Protein AF-A0A832WZV8-F1 (afdb_monomer_lite)

Sequence (102 aa):
MGRRSNRPSQSRELICNSDITIHLKENDKLYHYKTDEHGNVRTNKRAWDGLNATVILGKVDSIDNDIFIKHGIKVWSCAISTSGRISSIGIPETDVTVIIHK

Radius of gyration: 13.47 Å; chains: 1; bounding box: 29×30×43 Å

Foldseek 3Di:
DDPPPPDPQQKDKDQFQFKDKDQADPPKDKDKAWAAQQQKGAPQDLVLAFWKKKKWFADWDDDPRMTIGGHPTIMIIFGQHNRRMTGHPRDHGGMIMMITDD

Secondary structure (DSSP, 8-state):
------SPPSEEEE--SS-EEEE--TT-EEEEEE--TTS-EE---GGGTT-EEEEEEB----BTTEEEE-TT--EEEEEEETTTEEPP-S-TT-EEEEEEE-

Structure (mmCIF, N/CA/C/O backbone):
data_AF-A0A832WZV8-F1
#
_entry.id   AF-A0A832WZV8-F1
#
loop_
_atom_site.group_PDB
_atom_site.id
_atom_site.type_symbol
_atom_site.label_atom_id
_atom_site.label_alt_id
_atom_site.label_comp_id
_atom_site.label_asym_id
_atom_site.label_entity_id
_atom_site.label_seq_id
_atom_site.pdbx_PDB_ins_code
_atom_site.Cartn_x
_atom_site.Cartn_y
_atom_site.Cartn_z
_atom_site.occupancy
_atom_site.B_iso_or_equiv
_atom_site.auth_seq_id
_atom_site.auth_comp_id
_atom_site.auth_asym_id
_atom_site.auth_atom_id
_atom_site.pdbx_PDB_model_num
ATOM 1 N N . MET A 1 1 ? 17.171 1.469 -25.568 1.00 31.95 1 MET A N 1
ATOM 2 C CA . MET A 1 1 ? 15.816 0.951 -25.872 1.00 31.95 1 MET A CA 1
ATOM 3 C C . MET A 1 1 ? 15.142 0.552 -24.566 1.00 31.95 1 MET A C 1
ATOM 5 O O . MET A 1 1 ? 15.552 -0.427 -23.956 1.00 31.95 1 MET A O 1
ATOM 9 N N . GLY A 1 2 ? 14.184 1.346 -24.083 1.00 36.44 2 GLY A N 1
ATOM 10 C CA . GLY A 1 2 ? 13.478 1.057 -22.832 1.00 36.44 2 GLY A CA 1
ATOM 11 C C . GLY A 1 2 ? 12.508 -0.106 -23.022 1.00 36.44 2 GLY A C 1
ATOM 12 O O . GLY A 1 2 ? 11.570 -0.001 -23.809 1.00 36.44 2 GLY A O 1
ATOM 13 N N . ARG A 1 3 ? 12.733 -1.222 -22.321 1.00 37.09 3 ARG A N 1
ATOM 14 C CA . ARG A 1 3 ? 11.769 -2.327 -22.253 1.00 37.09 3 ARG A CA 1
ATOM 15 C C . ARG A 1 3 ? 10.515 -1.823 -21.533 1.00 37.09 3 ARG A C 1
ATOM 17 O O . ARG A 1 3 ? 10.466 -1.819 -20.307 1.00 37.09 3 ARG A O 1
ATOM 24 N N . ARG A 1 4 ? 9.500 -1.392 -22.287 1.00 37.56 4 ARG A N 1
ATOM 25 C CA . ARG A 1 4 ? 8.141 -1.249 -21.756 1.00 37.56 4 ARG A CA 1
ATOM 26 C C . ARG A 1 4 ? 7.667 -2.648 -21.371 1.00 37.56 4 ARG A C 1
ATOM 28 O O . ARG A 1 4 ? 7.500 -3.515 -22.224 1.00 37.56 4 ARG A O 1
ATOM 35 N N . SER A 1 5 ? 7.551 -2.891 -20.071 1.00 42.38 5 SER A N 1
ATOM 36 C CA . SER A 1 5 ? 6.960 -4.117 -19.546 1.00 42.38 5 SER A CA 1
ATOM 37 C C . SER A 1 5 ? 5.483 -4.143 -19.942 1.00 42.38 5 SER A C 1
ATOM 39 O O . SER A 1 5 ? 4.694 -3.391 -19.386 1.00 42.38 5 SER A O 1
ATOM 41 N N . ASN A 1 6 ? 5.109 -5.023 -20.876 1.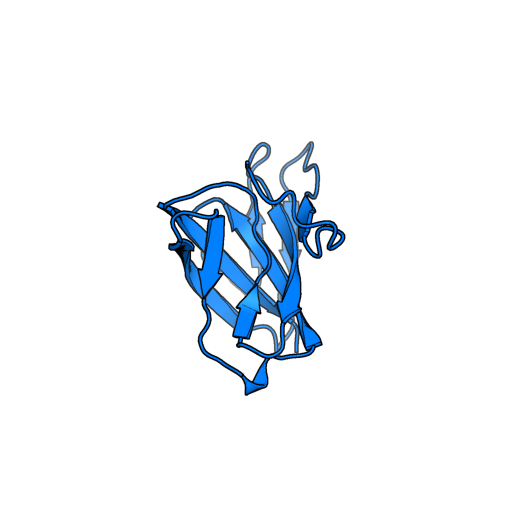00 40.06 6 ASN A N 1
ATOM 42 C CA . ASN A 1 6 ? 3.720 -5.285 -21.288 1.00 40.06 6 ASN A CA 1
ATOM 43 C C . ASN A 1 6 ? 2.897 -6.046 -20.228 1.00 40.06 6 ASN A C 1
ATOM 45 O O . ASN A 1 6 ? 1.815 -6.546 -20.529 1.00 40.06 6 ASN A O 1
ATOM 49 N N . ARG A 1 7 ? 3.396 -6.192 -18.993 1.00 43.97 7 ARG A N 1
ATOM 50 C CA . ARG A 1 7 ? 2.586 -6.769 -17.917 1.00 43.97 7 ARG A CA 1
ATOM 51 C C . ARG A 1 7 ? 1.535 -5.738 -17.503 1.00 43.97 7 ARG A C 1
ATOM 53 O O . ARG A 1 7 ? 1.934 -4.618 -17.179 1.00 43.97 7 ARG A O 1
ATOM 60 N N . PRO A 1 8 ? 0.235 -6.085 -17.505 1.00 47.06 8 PRO A N 1
ATOM 61 C CA . PRO A 1 8 ? -0.787 -5.192 -16.982 1.00 47.06 8 PRO A CA 1
ATOM 62 C C . PRO A 1 8 ? -0.405 -4.790 -15.558 1.00 47.06 8 PRO A C 1
ATOM 64 O O . PRO A 1 8 ? 0.072 -5.623 -14.780 1.00 47.06 8 PRO A O 1
ATOM 67 N N . SER A 1 9 ? -0.562 -3.504 -15.245 1.00 58.47 9 SER A N 1
ATOM 68 C CA . SER A 1 9 ? -0.323 -3.013 -13.894 1.00 58.47 9 SER A CA 1
ATOM 69 C C . SER A 1 9 ? -1.217 -3.794 -12.937 1.00 58.47 9 SER A C 1
ATOM 71 O O . SER A 1 9 ? -2.440 -3.737 -13.044 1.00 58.47 9 SER A O 1
ATOM 73 N N . GLN A 1 10 ? -0.611 -4.556 -12.027 1.00 71.75 10 GLN A N 1
ATOM 74 C CA . GLN A 1 10 ? -1.345 -5.218 -10.948 1.00 71.75 10 GLN A CA 1
ATOM 75 C C . GLN A 1 10 ? -1.685 -4.243 -9.815 1.00 71.75 10 GLN A C 1
ATOM 77 O O . GLN A 1 10 ? -2.296 -4.656 -8.836 1.00 71.75 10 GLN A O 1
ATOM 82 N N . SER A 1 11 ? -1.308 -2.966 -9.959 1.00 82.38 11 SER A N 1
ATOM 83 C CA . SER A 1 11 ? -1.744 -1.862 -9.116 1.00 82.38 11 SER A CA 1
ATOM 84 C C . SER A 1 11 ? -2.830 -1.052 -9.826 1.00 82.38 11 SER A C 1
ATOM 86 O O . SER A 1 11 ? -2.708 -0.703 -11.006 1.00 82.38 11 SER A O 1
ATOM 88 N N . ARG A 1 12 ? -3.898 -0.742 -9.091 1.00 88.50 12 ARG A N 1
ATOM 89 C CA . ARG A 1 12 ? -4.975 0.166 -9.496 1.00 88.50 12 ARG A CA 1
ATOM 90 C C . ARG A 1 12 ? -5.060 1.302 -8.491 1.00 88.50 12 ARG A C 1
ATOM 92 O O . ARG A 1 12 ? -5.316 1.051 -7.317 1.00 88.50 12 ARG A O 1
ATOM 99 N N . GLU A 1 13 ? -4.845 2.529 -8.956 1.00 90.44 13 GLU A N 1
ATOM 100 C CA . GLU A 1 13 ? -5.026 3.727 -8.132 1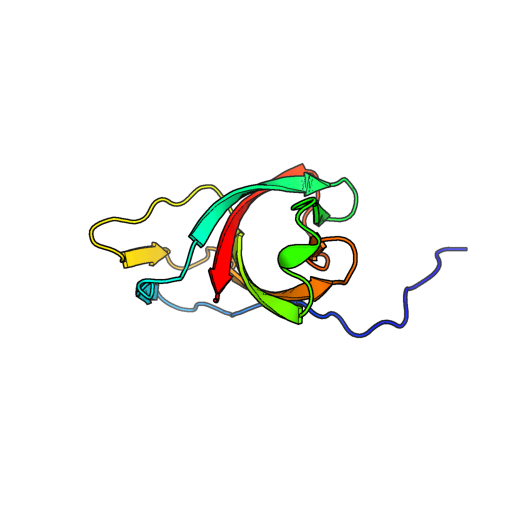.00 90.44 13 GLU A CA 1
ATOM 101 C C . GLU A 1 13 ? -6.517 3.933 -7.834 1.00 90.44 13 GLU A C 1
ATOM 103 O O . GLU A 1 13 ? -7.366 3.848 -8.726 1.00 90.44 13 GLU A O 1
ATOM 108 N N . LEU A 1 14 ? -6.823 4.171 -6.565 1.00 87.00 14 LEU A N 1
ATOM 109 C CA . LEU A 1 14 ? -8.130 4.550 -6.055 1.00 87.00 14 LEU A CA 1
ATOM 110 C C . LEU A 1 14 ? -8.175 6.075 -5.974 1.00 87.00 14 LEU A C 1
ATOM 112 O O . LEU A 1 14 ? -7.469 6.690 -5.175 1.00 87.00 14 LEU A O 1
ATOM 116 N N . ILE A 1 15 ? -9.012 6.684 -6.811 1.00 83.19 15 ILE A N 1
ATOM 117 C CA . ILE A 1 15 ? -9.216 8.133 -6.808 1.00 83.19 15 ILE A CA 1
ATOM 118 C C . ILE A 1 15 ? -10.133 8.482 -5.634 1.00 83.19 15 ILE A C 1
ATOM 120 O O . ILE A 1 15 ? -11.337 8.229 -5.675 1.00 83.19 15 ILE A O 1
ATOM 124 N N . CYS A 1 16 ? -9.549 9.049 -4.582 1.00 78.81 16 CYS A N 1
ATOM 125 C CA . CYS A 1 16 ? -10.253 9.428 -3.361 1.00 78.81 16 CYS A CA 1
ATOM 126 C C . CYS A 1 16 ? -10.606 10.923 -3.417 1.00 78.81 16 CYS A C 1
ATOM 128 O O . CYS A 1 16 ? -9.766 11.777 -3.135 1.00 78.81 16 CYS A O 1
ATOM 130 N N . ASN A 1 17 ? -11.846 11.242 -3.809 1.00 84.94 17 ASN A N 1
ATOM 131 C CA . ASN A 1 17 ? -12.346 12.626 -3.920 1.00 84.94 17 ASN A CA 1
ATOM 132 C C . ASN A 1 17 ? -12.817 13.223 -2.581 1.00 84.94 17 ASN A C 1
ATOM 134 O O . ASN A 1 17 ? -13.250 14.371 -2.529 1.00 84.94 17 ASN A O 1
ATOM 138 N N . SER A 1 18 ? -12.756 12.441 -1.510 1.00 90.00 18 SER A N 1
ATOM 139 C CA . SER A 1 18 ? -13.093 12.832 -0.147 1.00 90.00 18 SER A CA 1
ATOM 140 C C . SER A 1 18 ? -12.142 12.139 0.818 1.00 90.00 18 SER A C 1
ATOM 142 O O . SER A 1 18 ? -11.389 11.243 0.425 1.00 90.00 18 SER A O 1
ATOM 144 N N . ASP A 1 19 ? -12.204 12.531 2.086 1.00 92.81 19 ASP A N 1
ATOM 145 C CA . ASP A 1 19 ? -11.604 11.747 3.156 1.00 92.81 19 ASP A CA 1
ATOM 146 C C . ASP A 1 19 ? -12.235 10.341 3.152 1.00 92.81 19 ASP A C 1
ATOM 148 O O . ASP A 1 19 ? -13.439 10.186 2.907 1.00 92.81 19 ASP A O 1
ATOM 152 N N . ILE A 1 20 ? -11.416 9.315 3.375 1.00 92.62 20 ILE A N 1
ATOM 153 C CA . ILE A 1 20 ? -11.849 7.917 3.436 1.00 92.62 20 ILE A CA 1
ATOM 154 C C . ILE A 1 20 ? -11.375 7.284 4.740 1.00 92.62 20 ILE A C 1
ATOM 156 O O . ILE A 1 20 ? -10.306 7.606 5.258 1.00 92.62 20 ILE A O 1
ATOM 160 N N . THR A 1 21 ? -12.171 6.350 5.248 1.00 94.25 21 THR A N 1
ATOM 161 C CA . THR A 1 21 ? -11.789 5.498 6.376 1.00 94.25 21 THR A CA 1
ATOM 162 C C . THR A 1 21 ? -11.679 4.070 5.870 1.00 94.25 21 THR A C 1
ATOM 164 O O . THR A 1 21 ? -12.590 3.575 5.205 1.00 94.25 21 THR A O 1
ATOM 167 N N . ILE A 1 22 ? -10.548 3.421 6.136 1.00 93.50 22 ILE A N 1
ATOM 168 C CA . ILE A 1 22 ? -10.367 1.992 5.878 1.00 93.50 22 ILE A CA 1
ATOM 169 C C . ILE A 1 22 ? -10.523 1.259 7.203 1.00 93.50 22 ILE A C 1
ATOM 171 O O . ILE A 1 22 ? -9.707 1.449 8.100 1.00 93.50 22 ILE A O 1
ATOM 175 N N . HIS A 1 23 ? -11.537 0.403 7.282 1.00 95.38 23 HIS A N 1
ATOM 176 C CA . HIS A 1 23 ? -11.750 -0.502 8.406 1.00 95.38 23 HIS A CA 1
ATOM 177 C C . HIS A 1 23 ? -10.914 -1.771 8.199 1.00 95.38 23 HIS A C 1
ATOM 179 O O . HIS A 1 23 ? -11.143 -2.515 7.239 1.00 95.38 23 HIS A O 1
ATOM 185 N N . LEU A 1 24 ? -9.932 -2.001 9.068 1.00 94.31 24 LEU A N 1
ATOM 186 C CA . LEU A 1 24 ? -9.088 -3.194 9.051 1.00 94.31 24 LEU A CA 1
ATOM 187 C C . LEU A 1 24 ? -9.859 -4.402 9.582 1.00 94.31 24 LEU A C 1
ATOM 189 O O . LEU A 1 24 ? -10.565 -4.330 10.589 1.00 94.31 24 LEU A O 1
ATOM 193 N N . LYS A 1 25 ? -9.688 -5.544 8.920 1.00 94.06 25 LYS A N 1
ATOM 194 C CA . LYS A 1 25 ? -10.164 -6.837 9.419 1.00 94.06 25 LYS A CA 1
ATOM 195 C C . LYS A 1 25 ? -9.177 -7.410 10.431 1.00 94.06 25 LYS A C 1
ATOM 197 O O . LYS A 1 25 ? -7.998 -7.079 10.420 1.00 94.06 25 LYS A O 1
ATOM 202 N N . GLU A 1 26 ? -9.643 -8.363 11.235 1.00 90.75 26 GLU A N 1
ATOM 203 C CA . GLU A 1 26 ? -8.846 -9.035 12.275 1.00 90.75 26 GLU A CA 1
ATOM 204 C C . GLU A 1 26 ? -7.512 -9.616 11.761 1.00 90.75 26 GLU A C 1
ATOM 206 O O . GLU A 1 26 ? -6.505 -9.594 12.466 1.00 90.75 26 GLU A O 1
ATOM 211 N N . ASN A 1 27 ? -7.484 -10.102 10.516 1.00 92.56 27 ASN A N 1
ATOM 212 C CA . ASN A 1 27 ? -6.295 -10.715 9.917 1.00 92.56 27 ASN A CA 1
ATOM 213 C C . ASN A 1 27 ? -5.457 -9.760 9.061 1.00 92.56 27 ASN A C 1
ATOM 215 O O . ASN A 1 27 ? -4.367 -10.150 8.611 1.00 92.56 27 ASN A O 1
ATOM 219 N N . ASP A 1 28 ? -5.935 -8.535 8.839 1.00 94.31 28 ASP A N 1
ATOM 220 C CA . ASP A 1 28 ? -5.201 -7.553 8.057 1.00 94.31 28 ASP A CA 1
ATOM 221 C C . ASP A 1 28 ? -3.942 -7.136 8.814 1.00 94.31 28 ASP A C 1
ATOM 223 O O . ASP A 1 28 ? -3.914 -7.018 10.041 1.00 94.31 28 ASP A O 1
ATOM 227 N N . LYS A 1 29 ? -2.851 -6.935 8.075 1.00 93.88 29 LYS A N 1
ATOM 228 C CA . LYS A 1 29 ? -1.570 -6.542 8.673 1.00 93.88 29 LYS A CA 1
ATOM 229 C C . LYS A 1 29 ? -1.040 -5.271 8.052 1.00 93.88 29 LYS A C 1
ATOM 231 O O . LYS A 1 29 ? -0.849 -5.211 6.840 1.00 93.88 29 LYS A O 1
ATOM 236 N N . LEU A 1 30 ? -0.748 -4.296 8.903 1.00 94.62 30 LEU A N 1
ATOM 237 C CA . LEU A 1 30 ? -0.186 -3.008 8.526 1.00 94.62 30 LEU A CA 1
ATOM 238 C C . LEU A 1 30 ? 1.343 -3.040 8.620 1.00 94.62 30 LEU A C 1
ATOM 240 O O . LEU A 1 30 ? 1.909 -3.525 9.599 1.00 94.62 30 LEU A O 1
ATOM 244 N N . TYR A 1 31 ? 2.008 -2.513 7.596 1.00 95.38 31 TYR A N 1
ATOM 245 C CA . TYR A 1 31 ? 3.460 -2.379 7.533 1.00 95.38 31 TYR A CA 1
ATOM 246 C C . TYR A 1 31 ? 3.856 -1.060 6.880 1.00 95.38 31 TYR A C 1
ATOM 248 O O . TYR A 1 31 ? 3.216 -0.617 5.930 1.00 95.38 31 TYR A O 1
ATOM 256 N N . HIS A 1 32 ? 4.971 -0.483 7.314 1.00 96.31 32 HIS A N 1
ATOM 257 C CA . HIS A 1 32 ? 5.572 0.675 6.659 1.00 96.31 32 HIS A CA 1
ATOM 258 C C . HIS A 1 32 ? 6.758 0.236 5.809 1.00 96.31 32 HIS A C 1
ATOM 260 O O . HIS A 1 32 ? 7.638 -0.496 6.265 1.00 96.31 32 HIS A O 1
ATOM 266 N N . TYR A 1 33 ? 6.785 0.700 4.567 1.00 95.44 33 TYR A N 1
ATOM 267 C CA . TYR A 1 33 ? 7.849 0.420 3.615 1.00 95.44 33 TYR A CA 1
ATOM 268 C C . TYR A 1 33 ? 8.292 1.700 2.917 1.00 95.44 33 TYR A C 1
ATOM 270 O O . TYR A 1 33 ? 7.616 2.723 2.956 1.00 95.44 33 TYR A O 1
ATOM 278 N N . LYS A 1 34 ? 9.420 1.599 2.219 1.00 95.06 34 LYS A N 1
ATOM 279 C CA . LYS A 1 34 ? 9.864 2.581 1.238 1.00 95.06 34 LYS A CA 1
ATOM 280 C C . LYS A 1 34 ? 9.872 1.922 -0.136 1.00 95.06 34 LYS A C 1
ATOM 282 O O . LYS A 1 34 ? 10.292 0.765 -0.256 1.00 95.06 34 LYS A O 1
ATOM 287 N N . THR A 1 35 ? 9.384 2.618 -1.156 1.00 93.62 35 THR A N 1
ATOM 288 C CA . THR A 1 35 ? 9.460 2.121 -2.530 1.00 93.62 35 THR A CA 1
ATOM 289 C C . THR A 1 35 ? 10.900 2.125 -3.046 1.00 93.62 35 THR A C 1
ATOM 291 O O . THR A 1 35 ? 11.725 2.940 -2.635 1.00 93.62 35 THR A O 1
ATOM 294 N N . ASP A 1 36 ? 11.218 1.191 -3.944 1.00 91.75 36 ASP A N 1
ATOM 295 C CA . ASP A 1 36 ? 12.507 1.155 -4.638 1.00 91.75 36 ASP A CA 1
ATOM 296 C C . ASP A 1 36 ? 12.595 2.207 -5.760 1.00 91.75 36 ASP A C 1
ATOM 298 O O . ASP A 1 36 ? 11.638 2.934 -6.030 1.00 91.75 36 ASP A O 1
ATOM 302 N N . GLU A 1 37 ? 13.740 2.280 -6.440 1.00 91.19 37 GLU A N 1
ATOM 303 C CA . GLU A 1 37 ? 13.999 3.196 -7.570 1.00 91.19 37 GLU A CA 1
ATOM 304 C C . GLU A 1 37 ? 12.994 3.057 -8.732 1.00 91.19 37 GLU A C 1
ATOM 306 O O . GLU A 1 37 ? 12.850 3.943 -9.572 1.00 91.19 37 GLU A O 1
ATOM 311 N N . HIS A 1 38 ? 12.262 1.944 -8.778 1.00 88.31 38 HIS A N 1
ATOM 312 C CA . HIS A 1 38 ? 11.241 1.656 -9.778 1.00 88.31 38 HIS A CA 1
ATOM 313 C C . HIS A 1 38 ? 9.813 1.817 -9.226 1.00 88.31 38 HIS A C 1
ATOM 315 O O . HIS A 1 38 ? 8.851 1.396 -9.879 1.00 88.31 38 HIS A O 1
ATOM 321 N N . GLY A 1 39 ? 9.654 2.359 -8.016 1.00 89.12 39 GLY A N 1
ATOM 322 C CA . GLY A 1 39 ? 8.367 2.596 -7.365 1.00 89.12 39 GLY A CA 1
ATOM 323 C C . GLY A 1 39 ? 7.667 1.343 -6.837 1.00 89.12 39 GLY A C 1
ATOM 324 O O . GLY A 1 39 ? 6.450 1.358 -6.678 1.00 89.12 39 GLY A O 1
ATOM 325 N N . ASN A 1 40 ? 8.388 0.241 -6.606 1.00 90.81 40 ASN A N 1
ATOM 326 C CA . ASN A 1 40 ? 7.822 -1.016 -6.095 1.00 90.81 40 ASN A CA 1
ATOM 327 C C . ASN A 1 40 ? 8.078 -1.170 -4.605 1.00 90.81 40 ASN A C 1
ATOM 329 O O . ASN A 1 40 ? 9.083 -0.683 -4.097 1.00 90.81 40 ASN A O 1
ATOM 333 N N . VAL A 1 41 ? 7.241 -1.958 -3.930 1.00 92.56 41 VAL A N 1
ATOM 334 C CA . VAL A 1 41 ? 7.496 -2.356 -2.541 1.00 92.56 41 VAL A CA 1
ATOM 335 C C . VAL A 1 41 ? 8.020 -3.788 -2.497 1.00 92.56 41 VAL A C 1
ATOM 337 O O . VAL A 1 41 ? 7.399 -4.720 -3.018 1.00 92.56 41 VAL A O 1
ATOM 340 N N . ARG A 1 42 ? 9.172 -3.976 -1.847 1.00 90.94 42 ARG A N 1
ATOM 341 C CA . ARG A 1 42 ? 9.758 -5.296 -1.584 1.00 90.94 42 ARG A CA 1
ATOM 342 C C . ARG A 1 42 ? 9.412 -5.737 -0.168 1.00 90.94 42 ARG A C 1
ATOM 344 O O . ARG A 1 42 ? 10.052 -5.316 0.788 1.00 90.94 42 ARG A O 1
ATOM 351 N N . THR A 1 43 ? 8.425 -6.619 -0.033 1.00 86.94 43 THR A N 1
ATOM 352 C CA . THR A 1 43 ? 8.062 -7.175 1.282 1.00 86.94 43 THR A CA 1
ATOM 353 C C . THR A 1 43 ? 9.030 -8.276 1.723 1.00 86.94 43 THR A C 1
ATOM 355 O O . THR A 1 43 ? 9.181 -8.521 2.916 1.00 86.94 43 THR A O 1
ATOM 358 N N . ASN A 1 44 ? 9.694 -8.948 0.767 1.00 81.50 44 ASN A N 1
ATOM 359 C CA . ASN A 1 44 ? 10.530 -10.141 0.973 1.00 81.50 44 ASN A CA 1
ATOM 360 C C . ASN A 1 44 ? 9.802 -11.296 1.694 1.00 81.50 44 ASN A C 1
ATOM 362 O O . ASN A 1 44 ? 10.436 -12.205 2.232 1.00 81.50 44 ASN A O 1
ATOM 366 N N . LYS A 1 45 ? 8.463 -11.294 1.698 1.00 84.38 45 LYS A N 1
ATOM 367 C CA . LYS A 1 45 ? 7.631 -12.345 2.291 1.00 84.38 45 LYS A CA 1
ATOM 368 C C . LYS A 1 45 ? 6.984 -13.175 1.185 1.00 84.38 45 LYS A C 1
ATOM 370 O O . LYS A 1 45 ? 5.873 -12.894 0.756 1.00 84.38 45 LYS A O 1
ATOM 375 N N . ARG A 1 46 ? 7.669 -14.236 0.742 1.00 82.38 46 ARG A N 1
ATOM 376 C CA . ARG A 1 46 ? 7.137 -15.168 -0.277 1.00 82.38 46 ARG A CA 1
ATOM 377 C C . ARG A 1 46 ? 5.802 -15.803 0.123 1.00 82.38 46 ARG A C 1
ATOM 379 O O . ARG A 1 46 ? 4.983 -16.076 -0.736 1.00 82.38 46 ARG A O 1
ATOM 386 N N . ALA A 1 47 ? 5.566 -15.978 1.424 1.00 87.12 47 ALA A N 1
ATOM 387 C CA . ALA A 1 47 ? 4.307 -16.495 1.960 1.00 87.12 47 ALA A CA 1
ATOM 388 C C . ALA A 1 47 ? 3.088 -15.584 1.704 1.00 87.12 47 ALA A C 1
ATOM 390 O O . ALA A 1 47 ? 1.979 -15.957 2.067 1.00 87.12 47 ALA A O 1
ATOM 391 N N . TRP A 1 48 ? 3.283 -14.379 1.161 1.00 89.75 48 TRP A N 1
ATOM 392 C CA . TRP A 1 48 ? 2.199 -13.463 0.800 1.00 89.75 48 TRP A CA 1
ATOM 393 C C . TRP A 1 48 ? 1.893 -13.462 -0.698 1.00 89.75 48 TRP A C 1
ATOM 395 O O . TRP A 1 48 ? 1.108 -12.637 -1.149 1.00 89.75 48 TRP A O 1
ATOM 405 N N . ASP A 1 49 ? 2.513 -14.355 -1.471 1.00 89.00 49 ASP A N 1
ATOM 406 C CA . ASP A 1 49 ? 2.179 -14.539 -2.879 1.00 89.00 49 ASP A CA 1
ATOM 407 C C . ASP A 1 49 ? 0.678 -14.796 -3.075 1.00 89.00 49 ASP A C 1
ATOM 409 O O . ASP A 1 49 ? 0.068 -15.571 -2.339 1.00 89.00 49 ASP A O 1
ATOM 413 N N . GLY A 1 50 ? 0.085 -14.111 -4.051 1.00 84.81 50 GLY A N 1
ATOM 414 C CA . GLY A 1 50 ? -1.341 -14.202 -4.360 1.00 84.81 50 GLY A CA 1
ATOM 415 C C . GLY A 1 50 ? -2.262 -13.426 -3.414 1.00 84.81 50 GLY A C 1
ATOM 416 O O . GLY A 1 50 ? -3.450 -13.312 -3.711 1.00 84.81 50 GLY A O 1
ATOM 417 N N . LEU A 1 51 ? -1.749 -12.854 -2.317 1.00 90.94 51 LEU A N 1
ATOM 418 C CA . LEU A 1 51 ? -2.544 -11.978 -1.457 1.00 90.94 51 LEU A CA 1
ATOM 419 C C . LEU A 1 51 ? -2.744 -10.601 -2.097 1.00 90.94 51 LEU A C 1
ATOM 421 O O . LEU A 1 51 ? -1.9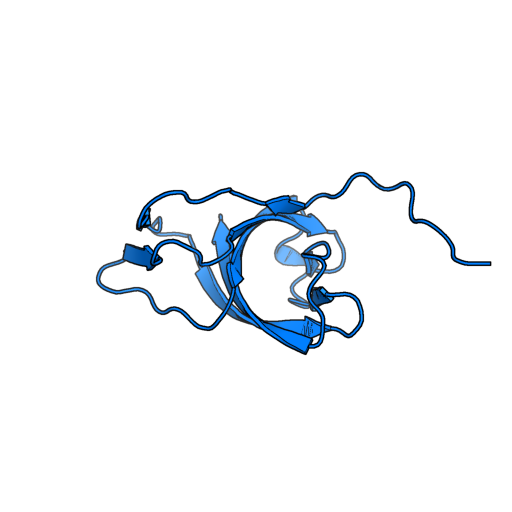13 -10.105 -2.869 1.00 90.94 51 LEU A O 1
ATOM 425 N N . ASN A 1 52 ? -3.844 -9.959 -1.711 1.00 91.38 52 ASN A N 1
ATOM 426 C CA . ASN A 1 52 ? -4.105 -8.566 -2.039 1.00 91.38 52 ASN A CA 1
ATOM 427 C C . ASN A 1 52 ? -3.457 -7.651 -0.998 1.00 91.38 52 ASN A C 1
ATOM 429 O O . ASN A 1 52 ? -3.384 -7.972 0.188 1.00 91.38 52 ASN A O 1
ATOM 433 N N . ALA A 1 53 ? -3.043 -6.473 -1.442 1.00 93.56 53 ALA A N 1
ATOM 434 C CA . ALA A 1 53 ? -2.537 -5.415 -0.593 1.00 93.56 53 ALA A CA 1
ATOM 435 C C . ALA A 1 53 ? -3.169 -4.072 -0.957 1.00 93.56 53 ALA A C 1
ATOM 437 O O . ALA A 1 53 ? -3.421 -3.787 -2.128 1.00 93.56 53 ALA A O 1
ATOM 438 N N . THR A 1 54 ? -3.373 -3.223 0.043 1.00 94.94 54 THR A N 1
ATOM 439 C CA . THR A 1 54 ? -3.632 -1.796 -0.166 1.00 94.94 54 THR A CA 1
ATOM 440 C C . THR A 1 54 ? -2.361 -1.027 0.151 1.00 94.94 54 THR A C 1
ATOM 442 O O . THR A 1 54 ? -1.778 -1.217 1.213 1.00 94.94 54 THR A O 1
ATOM 445 N N . VAL A 1 55 ? -1.922 -0.162 -0.757 1.00 95.00 55 VAL A N 1
ATOM 446 C CA . VAL A 1 55 ? -0.776 0.731 -0.556 1.00 95.00 55 VAL A CA 1
ATOM 447 C C . VAL A 1 55 ? -1.297 2.151 -0.403 1.00 95.00 55 VAL A C 1
ATOM 449 O O . VAL A 1 55 ? -2.081 2.603 -1.230 1.00 95.00 55 VAL A O 1
ATOM 452 N N . ILE A 1 56 ? -0.864 2.855 0.631 1.00 95.50 56 ILE A N 1
ATOM 453 C CA . ILE A 1 56 ? -1.235 4.236 0.937 1.00 95.50 56 ILE A CA 1
ATOM 454 C C . ILE A 1 56 ? 0.038 5.071 0.872 1.00 95.50 56 ILE A C 1
ATOM 456 O O . ILE A 1 56 ? 1.074 4.671 1.408 1.00 95.50 56 ILE A O 1
ATOM 460 N N . LEU A 1 57 ? -0.023 6.216 0.197 1.00 94.06 57 LEU A N 1
ATOM 461 C CA . LEU A 1 57 ? 1.108 7.131 0.114 1.00 94.06 57 LEU A CA 1
ATOM 462 C C . LEU A 1 57 ? 1.391 7.775 1.478 1.00 94.06 57 LEU A C 1
ATOM 464 O O . LEU A 1 57 ? 0.494 8.347 2.094 1.00 94.06 57 LEU A O 1
ATOM 468 N N . GLY A 1 58 ? 2.651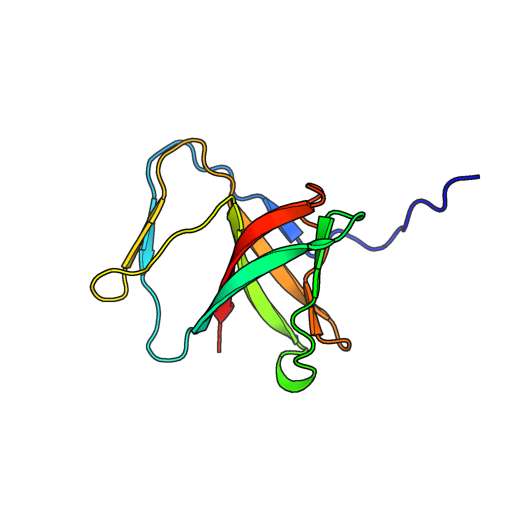 7.743 1.906 1.00 94.25 58 GLY A N 1
ATOM 469 C CA . GLY A 1 58 ? 3.076 8.245 3.209 1.00 94.25 58 GLY A CA 1
ATOM 470 C C . GLY A 1 58 ? 2.910 7.220 4.328 1.00 94.25 58 GLY A C 1
ATOM 471 O O . GLY A 1 58 ? 2.509 6.079 4.108 1.00 94.25 58 GLY A O 1
ATOM 472 N N . LYS A 1 59 ? 3.252 7.638 5.548 1.00 94.06 59 LYS A N 1
ATOM 473 C CA . LYS A 1 59 ? 3.077 6.828 6.755 1.00 94.06 59 LYS A CA 1
ATOM 474 C C . LYS A 1 59 ? 1.760 7.194 7.415 1.00 94.06 59 LYS A C 1
ATOM 476 O O . LYS A 1 59 ? 1.570 8.332 7.834 1.00 94.06 59 LYS A O 1
ATOM 481 N N . VAL A 1 60 ? 0.879 6.212 7.496 1.00 93.69 60 VAL A N 1
ATOM 482 C CA . VAL A 1 60 ? -0.357 6.257 8.272 1.00 93.69 60 VAL A CA 1
ATOM 483 C C . VAL A 1 60 ? -0.361 5.115 9.278 1.00 93.69 60 VAL A C 1
ATOM 485 O O . VAL A 1 60 ? 0.162 4.031 8.990 1.00 93.69 60 VAL A O 1
ATOM 488 N N . ASP A 1 61 ? -0.956 5.382 10.433 1.00 92.75 61 ASP A N 1
ATOM 489 C CA . ASP A 1 61 ? -1.169 4.423 11.510 1.00 92.75 61 ASP A CA 1
ATOM 490 C C . ASP A 1 61 ? -2.666 4.145 11.659 1.00 92.75 61 ASP A C 1
ATOM 492 O O . ASP A 1 61 ? -3.508 4.938 11.229 1.00 92.75 61 ASP A O 1
ATOM 496 N N . SER A 1 62 ? -2.994 3.002 12.254 1.00 92.88 62 SER A N 1
ATOM 497 C CA . SER A 1 62 ? -4.370 2.639 12.588 1.00 92.88 62 SER A CA 1
ATOM 498 C C . SER A 1 62 ? -4.714 3.049 14.018 1.00 92.88 62 SER A C 1
ATOM 500 O O . SER A 1 62 ? -3.905 2.844 14.924 1.00 92.88 62 SER A O 1
ATOM 502 N N . ILE A 1 63 ? -5.933 3.536 14.232 1.00 93.56 63 ILE A N 1
ATOM 503 C CA . ILE A 1 63 ? -6.522 3.806 15.549 1.00 93.56 63 ILE A CA 1
ATOM 504 C C . ILE A 1 63 ? -7.812 2.993 15.623 1.00 93.56 63 ILE A C 1
ATOM 506 O O . ILE A 1 63 ? -8.647 3.118 14.738 1.00 93.56 63 ILE A O 1
ATOM 510 N N . ASP A 1 64 ? -7.957 2.134 16.634 1.00 92.00 64 ASP A N 1
ATOM 511 C CA . ASP A 1 64 ? -9.142 1.278 16.815 1.00 92.00 64 ASP A CA 1
ATOM 512 C C . ASP A 1 64 ? -9.527 0.452 15.569 1.00 92.00 64 ASP A C 1
ATOM 514 O O . ASP A 1 64 ? -10.698 0.280 15.251 1.00 92.00 64 ASP A O 1
ATOM 518 N N . ASN A 1 65 ? -8.518 -0.091 14.872 1.00 93.25 65 ASN A N 1
ATOM 519 C CA . ASN A 1 65 ? -8.632 -0.804 13.587 1.00 93.25 65 ASN A CA 1
ATOM 520 C C . ASN A 1 65 ? -9.058 0.056 12.387 1.00 93.25 65 ASN A C 1
ATOM 522 O O . ASN A 1 65 ? -9.215 -0.477 11.292 1.00 93.25 65 ASN A O 1
ATOM 526 N N . ASP A 1 66 ? -9.141 1.372 12.539 1.00 95.31 66 ASP A N 1
ATOM 527 C CA . ASP A 1 66 ? -9.470 2.288 11.455 1.00 95.31 66 ASP A CA 1
ATOM 528 C C . ASP A 1 66 ? -8.245 3.074 10.996 1.00 95.31 66 ASP A C 1
ATOM 530 O O . ASP A 1 66 ? -7.403 3.503 11.787 1.00 95.31 66 ASP A O 1
ATOM 534 N N . ILE A 1 67 ? -8.144 3.285 9.686 1.00 95.06 67 ILE A N 1
ATOM 535 C CA . ILE A 1 67 ? -7.147 4.166 9.078 1.00 95.06 67 ILE A CA 1
ATOM 536 C C . ILE A 1 67 ? -7.874 5.319 8.410 1.00 95.06 67 ILE A C 1
ATOM 538 O O . ILE A 1 67 ? -8.613 5.128 7.442 1.00 95.06 67 ILE A O 1
ATOM 542 N N . PHE A 1 68 ? -7.602 6.526 8.894 1.00 94.00 68 PHE A N 1
ATOM 543 C CA . PHE A 1 68 ? -8.153 7.759 8.351 1.00 94.00 68 PHE A CA 1
ATOM 544 C C . PHE A 1 68 ? -7.212 8.333 7.295 1.00 94.00 68 PHE A C 1
ATOM 546 O O . PHE A 1 68 ? -6.070 8.697 7.580 1.00 94.00 68 PHE A O 1
ATOM 553 N N . ILE A 1 69 ? -7.697 8.433 6.064 1.00 92.75 69 ILE A N 1
ATOM 554 C CA . ILE A 1 69 ? -6.938 8.935 4.923 1.00 92.75 69 ILE A CA 1
ATOM 555 C C . ILE A 1 69 ? -7.608 10.221 4.454 1.00 92.75 69 ILE A C 1
ATOM 557 O O . ILE A 1 69 ? -8.764 10.221 4.034 1.00 92.75 69 ILE A O 1
ATOM 561 N N . LYS A 1 70 ? -6.870 11.329 4.522 1.00 91.38 70 LYS A N 1
ATOM 562 C CA . LYS A 1 70 ? -7.345 12.626 4.035 1.00 91.38 70 LYS A CA 1
ATOM 563 C C . LYS A 1 70 ? -7.457 12.634 2.512 1.00 91.38 70 LYS A C 1
ATOM 565 O O . LYS A 1 70 ? -6.674 11.978 1.820 1.00 91.38 70 LYS A O 1
ATOM 570 N N . HIS A 1 71 ? -8.385 13.431 1.997 1.00 88.19 71 HIS A N 1
ATOM 571 C CA . HIS A 1 71 ? -8.521 13.702 0.573 1.00 88.19 71 HIS A CA 1
ATOM 572 C C . HIS A 1 71 ? -7.174 14.108 -0.044 1.00 88.19 71 HIS A C 1
ATOM 574 O O . HIS A 1 71 ? -6.351 14.788 0.572 1.00 88.19 71 HIS A O 1
ATOM 580 N N . GLY A 1 72 ? -6.940 13.667 -1.279 1.00 86.75 72 GLY A N 1
ATOM 581 C CA . GLY A 1 72 ? -5.694 13.929 -2.004 1.00 86.75 72 GLY A CA 1
ATOM 582 C C . GLY A 1 72 ? -4.533 12.982 -1.675 1.00 86.75 72 GLY A C 1
ATOM 583 O O . GLY A 1 72 ? -3.555 12.965 -2.424 1.00 86.75 72 GLY A O 1
ATOM 584 N N . ILE A 1 73 ? -4.629 12.149 -0.630 1.00 91.06 73 ILE A N 1
ATOM 585 C CA . ILE A 1 73 ? -3.679 11.047 -0.432 1.00 91.06 73 ILE A CA 1
ATOM 586 C C . ILE A 1 73 ? -3.991 9.939 -1.437 1.00 91.06 73 ILE A C 1
ATOM 588 O O . ILE A 1 73 ? -5.125 9.479 -1.569 1.00 91.06 73 ILE A O 1
ATOM 592 N N . LYS A 1 74 ? -2.954 9.497 -2.146 1.00 92.44 74 LYS A N 1
ATOM 593 C CA . LYS A 1 74 ? -3.071 8.427 -3.131 1.00 92.44 74 LYS A CA 1
ATOM 594 C C . LYS A 1 74 ? -3.090 7.061 -2.462 1.00 92.44 74 LYS A C 1
ATOM 596 O O . LYS A 1 74 ? -2.290 6.784 -1.565 1.00 92.44 74 LYS A O 1
ATOM 601 N N . VAL A 1 75 ? -3.978 6.205 -2.951 1.00 93.25 75 VAL A N 1
ATOM 602 C CA . VAL A 1 75 ? -4.148 4.832 -2.480 1.00 93.25 75 VAL A CA 1
ATOM 603 C C . VAL A 1 75 ? -4.185 3.909 -3.687 1.00 93.25 75 VAL A C 1
ATOM 605 O O . VAL A 1 75 ? -4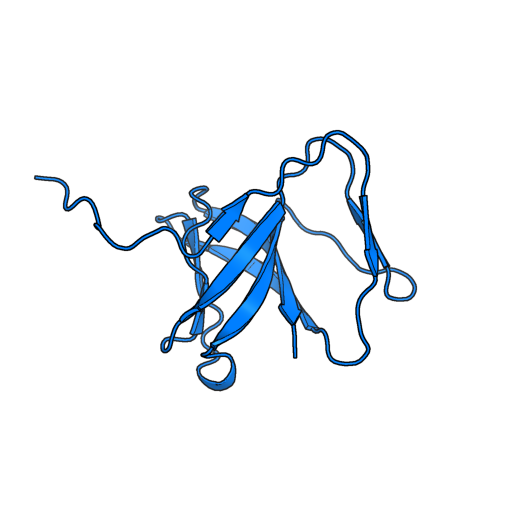.763 4.248 -4.715 1.00 93.25 75 VAL A O 1
ATOM 608 N N . TRP A 1 76 ? -3.589 2.729 -3.577 1.00 93.88 76 TRP A N 1
ATOM 609 C CA . TRP A 1 76 ? -3.603 1.713 -4.620 1.00 93.88 76 TRP A CA 1
ATOM 610 C C . TRP A 1 76 ? -4.072 0.381 -4.055 1.00 93.88 76 TRP A C 1
ATOM 612 O O . TRP A 1 76 ? -3.678 -0.009 -2.960 1.00 93.88 76 TRP A O 1
ATOM 622 N N . SER A 1 77 ? -4.869 -0.344 -4.832 1.00 92.00 77 SER A N 1
ATOM 623 C CA . SER A 1 77 ? -5.089 -1.775 -4.631 1.00 92.00 77 SER A CA 1
ATOM 624 C C . SER A 1 77 ? -4.103 -2.540 -5.505 1.00 92.00 77 SER A C 1
ATOM 626 O O . SER A 1 77 ? -4.008 -2.271 -6.704 1.00 92.00 77 SER A O 1
ATOM 628 N N . CYS A 1 78 ? -3.353 -3.460 -4.907 1.00 90.81 78 CYS A N 1
ATOM 629 C CA . CYS A 1 78 ? -2.255 -4.171 -5.544 1.00 90.81 78 CYS A CA 1
ATOM 630 C C . CYS A 1 78 ? -2.315 -5.675 -5.256 1.00 90.81 78 CYS A C 1
ATOM 632 O O . CYS A 1 78 ? -2.695 -6.081 -4.162 1.00 90.81 78 CYS A O 1
ATOM 634 N N . ALA A 1 79 ? -1.841 -6.501 -6.188 1.00 88.75 79 ALA A N 1
ATOM 635 C CA . ALA A 1 79 ? -1.523 -7.903 -5.907 1.00 88.75 79 ALA A CA 1
ATOM 636 C C . ALA A 1 79 ? -0.047 -8.072 -5.507 1.00 88.75 79 ALA A C 1
ATOM 638 O O . ALA A 1 79 ? 0.836 -7.343 -5.979 1.00 88.75 79 ALA A O 1
ATOM 639 N N . ILE A 1 80 ? 0.230 -9.056 -4.651 1.00 89.56 80 ILE A N 1
ATOM 640 C CA . ILE A 1 80 ? 1.591 -9.451 -4.279 1.00 89.56 80 ILE A CA 1
ATOM 641 C C . ILE A 1 80 ? 2.035 -10.607 -5.174 1.00 89.56 80 ILE A C 1
ATOM 643 O O . ILE A 1 80 ? 1.382 -11.642 -5.252 1.00 89.56 80 ILE A O 1
ATOM 647 N N . SER A 1 81 ? 3.171 -10.428 -5.847 1.00 86.12 81 SER A N 1
ATOM 648 C CA . SER A 1 81 ? 3.755 -11.452 -6.720 1.00 86.12 81 SER A CA 1
ATOM 649 C C . SER A 1 81 ? 4.557 -12.511 -5.955 1.00 86.12 81 SER A C 1
ATOM 651 O O . SER A 1 81 ? 5.009 -12.269 -4.835 1.00 86.12 81 SER A O 1
ATOM 653 N N . THR A 1 82 ? 4.877 -13.618 -6.633 1.00 78.88 82 THR A N 1
ATOM 654 C CA . THR A 1 82 ? 5.621 -14.799 -6.131 1.00 78.88 82 THR A CA 1
ATOM 655 C C . THR A 1 82 ? 6.959 -14.504 -5.453 1.00 78.88 82 THR A C 1
ATOM 657 O O . THR A 1 82 ? 7.459 -15.293 -4.653 1.00 78.88 82 THR A O 1
ATOM 660 N N . SER A 1 83 ? 7.555 -13.344 -5.730 1.00 80.69 83 SER A N 1
ATOM 661 C CA . SER A 1 83 ? 8.792 -12.888 -5.082 1.00 80.69 83 SER A CA 1
ATOM 662 C C . SER A 1 83 ? 8.564 -12.089 -3.790 1.00 80.69 83 SER A C 1
ATOM 664 O O . SER A 1 83 ? 9.525 -11.602 -3.196 1.00 80.69 83 SER A O 1
ATOM 666 N N . GLY A 1 84 ? 7.316 -11.937 -3.336 1.00 83.56 84 GLY A N 1
ATOM 667 C CA . GLY A 1 84 ? 6.953 -11.026 -2.249 1.00 83.56 84 GLY A CA 1
ATOM 668 C C . GLY A 1 84 ? 7.091 -9.555 -2.657 1.00 83.56 84 GLY A C 1
ATOM 669 O O . GLY A 1 84 ? 7.414 -8.701 -1.828 1.00 83.56 84 GLY A O 1
ATOM 670 N N . ARG A 1 85 ? 6.914 -9.245 -3.943 1.00 88.81 85 ARG A N 1
ATOM 671 C CA . ARG A 1 85 ? 6.979 -7.877 -4.472 1.00 88.81 85 ARG A CA 1
ATOM 672 C C . ARG A 1 85 ? 5.579 -7.391 -4.804 1.00 88.81 85 ARG A C 1
ATOM 674 O O . ARG A 1 85 ? 4.870 -8.059 -5.557 1.00 88.81 85 ARG A O 1
ATOM 681 N N . ILE A 1 86 ? 5.235 -6.219 -4.287 1.00 89.75 86 ILE A N 1
ATOM 682 C CA . ILE A 1 86 ? 4.052 -5.465 -4.694 1.00 89.75 86 ILE A CA 1
ATOM 683 C C . ILE A 1 86 ? 4.421 -4.696 -5.959 1.00 89.75 86 ILE A C 1
ATOM 685 O O . ILE A 1 86 ? 5.493 -4.083 -6.032 1.00 89.75 86 ILE A O 1
ATOM 689 N N . SER A 1 87 ? 3.559 -4.773 -6.970 1.00 79.88 87 SER A N 1
ATOM 690 C CA . SER A 1 87 ? 3.748 -4.071 -8.240 1.00 79.88 87 SER A CA 1
ATOM 691 C C . SER A 1 87 ? 3.938 -2.568 -8.045 1.00 79.88 87 SER A C 1
ATOM 693 O O . SER A 1 87 ? 3.430 -1.990 -7.087 1.00 79.88 87 SER A O 1
ATOM 695 N N . SER A 1 88 ? 4.659 -1.941 -8.976 1.00 78.44 88 SER A N 1
ATOM 696 C CA . SER A 1 88 ? 4.974 -0.516 -8.908 1.00 78.44 88 SER A CA 1
ATOM 697 C C . SER A 1 88 ? 3.717 0.341 -8.739 1.00 78.44 88 SER A C 1
ATOM 699 O O . SER A 1 88 ? 2.735 0.158 -9.459 1.00 78.44 88 SER A O 1
ATOM 701 N N . ILE A 1 89 ? 3.774 1.295 -7.812 1.00 86.06 89 ILE A N 1
ATOM 702 C CA . ILE A 1 89 ? 2.816 2.407 -7.717 1.00 86.06 89 ILE A CA 1
ATOM 703 C C . ILE A 1 8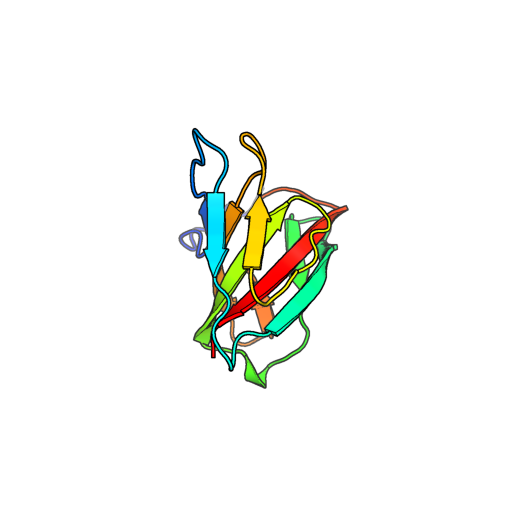9 ? 3.285 3.627 -8.530 1.00 86.06 89 ILE A C 1
ATOM 705 O O . ILE A 1 89 ? 2.639 4.667 -8.525 1.00 86.06 89 ILE A O 1
ATOM 709 N N . GLY A 1 90 ? 4.424 3.514 -9.223 1.00 84.88 90 GLY A N 1
ATOM 710 C CA . GLY A 1 90 ? 4.974 4.555 -10.092 1.00 84.88 90 GLY A CA 1
ATOM 711 C C . GLY A 1 90 ? 5.688 5.698 -9.370 1.00 84.88 90 GLY A C 1
ATOM 712 O O . GLY A 1 90 ? 6.093 6.649 -10.031 1.00 84.88 90 GLY A O 1
ATOM 713 N N . ILE A 1 91 ? 5.865 5.614 -8.046 1.00 88.62 91 ILE A N 1
ATOM 714 C CA . ILE A 1 91 ? 6.491 6.664 -7.229 1.00 88.62 91 ILE A CA 1
ATOM 715 C C . ILE A 1 91 ? 7.747 6.098 -6.544 1.00 88.62 91 ILE A C 1
ATOM 717 O O . ILE A 1 91 ? 7.609 5.311 -5.603 1.00 88.62 91 ILE A O 1
ATOM 721 N N . PRO A 1 92 ? 8.962 6.432 -7.020 1.00 92.44 92 PRO A N 1
ATOM 722 C CA . PRO A 1 92 ? 10.219 5.939 -6.456 1.00 92.44 92 PRO A CA 1
ATOM 723 C C . PRO A 1 92 ? 10.540 6.508 -5.072 1.00 92.44 92 PRO A C 1
ATOM 725 O O . PRO A 1 92 ? 10.095 7.601 -4.731 1.00 92.44 92 PRO A O 1
ATOM 728 N N . GLU A 1 93 ? 11.352 5.778 -4.306 1.00 92.88 93 GLU A N 1
ATOM 729 C CA . GLU A 1 93 ? 12.004 6.233 -3.065 1.00 92.88 93 GLU A CA 1
ATOM 730 C C . GLU A 1 93 ? 11.092 6.934 -2.045 1.00 92.88 93 GLU A C 1
ATOM 732 O O . GLU A 1 93 ? 11.521 7.822 -1.307 1.00 92.88 93 GLU A O 1
ATOM 737 N N . THR A 1 94 ? 9.835 6.515 -1.971 1.00 94.06 94 THR A N 1
ATOM 738 C CA . THR A 1 94 ? 8.801 7.182 -1.181 1.00 94.06 94 THR A CA 1
ATOM 739 C C . THR A 1 94 ? 8.284 6.263 -0.088 1.00 94.06 94 THR A C 1
ATOM 741 O O . THR A 1 94 ? 8.104 5.062 -0.300 1.00 94.06 94 THR A O 1
ATOM 744 N N . ASP A 1 95 ? 8.061 6.831 1.094 1.00 96.44 95 ASP A N 1
ATOM 745 C CA . ASP A 1 95 ? 7.450 6.116 2.208 1.00 96.44 95 ASP A CA 1
ATOM 746 C C . ASP A 1 95 ? 5.985 5.791 1.900 1.00 96.44 95 ASP A C 1
ATOM 748 O O . ASP A 1 95 ? 5.233 6.629 1.397 1.00 96.44 95 ASP A O 1
ATOM 752 N N . VAL A 1 96 ? 5.582 4.567 2.221 1.00 96.25 96 VAL A N 1
ATOM 753 C CA . VAL A 1 96 ? 4.224 4.062 2.027 1.00 96.25 96 VAL A CA 1
ATOM 754 C C . VAL A 1 96 ? 3.805 3.180 3.196 1.00 96.25 96 VAL A C 1
ATOM 756 O O . VAL A 1 96 ? 4.613 2.429 3.754 1.00 96.25 96 VAL A O 1
ATOM 759 N N . THR A 1 97 ? 2.519 3.206 3.520 1.00 96.88 97 THR A N 1
ATOM 760 C CA . THR A 1 97 ? 1.883 2.198 4.368 1.00 96.88 97 THR A CA 1
ATOM 761 C C . THR A 1 97 ? 1.274 1.123 3.482 1.00 96.88 97 THR A C 1
ATOM 763 O O . THR A 1 97 ? 0.617 1.409 2.485 1.00 96.88 97 THR A O 1
ATOM 766 N N . VAL A 1 98 ? 1.484 -0.135 3.844 1.00 95.44 98 VAL A N 1
ATOM 767 C CA . VAL A 1 98 ? 0.954 -1.303 3.150 1.00 95.44 98 VAL A CA 1
ATOM 768 C C . VAL A 1 98 ? 0.086 -2.097 4.111 1.00 95.44 98 VAL A C 1
ATOM 770 O O . VAL A 1 98 ? 0.554 -2.536 5.158 1.00 95.44 98 VAL A O 1
ATOM 773 N N . ILE A 1 99 ? -1.160 -2.323 3.717 1.00 95.69 99 ILE A N 1
ATOM 774 C CA . ILE A 1 99 ? -2.094 -3.231 4.375 1.00 95.69 99 ILE A CA 1
ATOM 775 C C . ILE A 1 99 ? -2.095 -4.529 3.578 1.00 95.69 99 ILE A C 1
ATOM 777 O O . ILE A 1 99 ? -2.356 -4.509 2.377 1.00 95.69 99 ILE A O 1
ATOM 781 N N . ILE A 1 100 ? -1.789 -5.647 4.225 1.00 94.75 100 ILE A N 1
ATOM 782 C CA . ILE A 1 100 ? -1.855 -6.989 3.642 1.00 94.75 100 ILE A CA 1
ATOM 783 C C . ILE A 1 100 ? -3.184 -7.614 4.050 1.00 94.75 100 ILE A C 1
ATOM 785 O O . ILE A 1 100 ? -3.408 -7.791 5.246 1.00 94.75 100 ILE A O 1
ATOM 789 N N . HIS A 1 101 ? -4.011 -7.980 3.072 1.00 92.50 101 HIS A N 1
ATOM 790 C CA . HIS A 1 101 ? -5.321 -8.598 3.295 1.00 92.50 101 HIS A CA 1
ATOM 791 C C . HIS A 1 101 ? -5.179 -10.121 3.344 1.00 92.50 101 HIS A C 1
ATOM 793 O O . HIS A 1 101 ? -4.663 -10.711 2.387 1.00 92.50 101 HIS A O 1
ATOM 799 N N . LYS A 1 102 ? -5.598 -10.752 4.447 1.00 86.44 102 LYS A N 1
ATOM 800 C CA . LYS A 1 102 ? -5.451 -12.199 4.697 1.00 86.44 102 LYS A CA 1
ATOM 801 C C . LYS A 1 102 ? -6.767 -12.906 4.970 1.00 86.44 102 LYS A C 1
ATOM 803 O O . LYS A 1 102 ? -7.645 -12.300 5.618 1.00 86.44 102 LYS A O 1
#

pLDDT: mean 86.16, std 14.78, range [31.95, 96.88]